Protein AF-A0A3D3EMP4-F1 (afdb_monomer)

pLDDT: mean 82.7, std 16.13, range [40.0, 98.62]

Structure (mmCIF, N/CA/C/O backbone):
data_AF-A0A3D3EMP4-F1
#
_entry.id   AF-A0A3D3EMP4-F1
#
loop_
_atom_site.group_PDB
_atom_site.id
_atom_site.type_symbol
_atom_site.label_atom_id
_atom_site.label_alt_id
_atom_site.label_comp_id
_atom_site.label_asym_id
_atom_site.label_entity_id
_atom_site.label_seq_id
_atom_site.pdbx_PDB_ins_code
_atom_site.Cartn_x
_atom_site.Cartn_y
_atom_site.Cartn_z
_atom_site.occupancy
_atom_site.B_iso_or_equiv
_atom_site.auth_seq_id
_atom_site.auth_comp_id
_atom_site.auth_asym_id
_atom_site.auth_atom_id
_atom_site.pdbx_PDB_model_num
ATOM 1 N N . ALA A 1 1 ? -1.342 -6.129 -31.756 1.00 56.56 1 ALA A N 1
ATOM 2 C CA . ALA A 1 1 ? -1.658 -4.974 -30.890 1.00 56.56 1 ALA A CA 1
ATOM 3 C C . ALA A 1 1 ? -1.469 -3.702 -31.712 1.00 56.56 1 ALA A C 1
ATOM 5 O O . ALA A 1 1 ? -0.360 -3.461 -32.162 1.00 56.56 1 ALA A O 1
ATOM 6 N N . ASN A 1 2 ? -2.537 -2.941 -31.978 1.00 76.31 2 ASN A N 1
ATOM 7 C CA . ASN A 1 2 ? -2.546 -1.768 -32.875 1.00 76.31 2 ASN A CA 1
ATOM 8 C C . ASN A 1 2 ? -1.834 -0.545 -32.256 1.00 76.31 2 ASN A C 1
ATOM 10 O O . ASN A 1 2 ? -2.464 0.478 -32.012 1.00 76.31 2 ASN A O 1
ATOM 14 N N . GLY A 1 3 ? -0.555 -0.679 -31.893 1.00 73.50 3 GLY A N 1
ATOM 15 C CA . GLY A 1 3 ? 0.229 0.382 -31.246 1.00 73.50 3 GLY A CA 1
ATOM 16 C C . GLY A 1 3 ? -0.141 0.678 -29.785 1.00 73.50 3 GLY A C 1
ATOM 17 O O . GLY A 1 3 ? 0.394 1.614 -29.202 1.00 73.50 3 GLY A O 1
ATOM 18 N N . ARG A 1 4 ? -1.042 -0.101 -29.171 1.00 72.50 4 ARG A N 1
ATOM 19 C CA . ARG A 1 4 ? -1.348 -0.004 -27.734 1.00 72.50 4 ARG A CA 1
ATOM 20 C C . ARG A 1 4 ? -0.244 -0.674 -26.916 1.00 72.50 4 ARG A C 1
ATOM 22 O O . ARG A 1 4 ? 0.104 -1.818 -27.205 1.00 72.50 4 ARG A O 1
ATOM 29 N N . GLY A 1 5 ? 0.260 0.030 -25.903 1.00 73.31 5 GLY A N 1
ATOM 30 C CA . GLY A 1 5 ? 1.211 -0.518 -24.936 1.00 73.31 5 GLY A CA 1
ATOM 31 C C . GLY A 1 5 ? 0.619 -1.680 -24.134 1.00 73.31 5 GLY A C 1
ATOM 32 O O . GLY A 1 5 ? -0.602 -1.822 -24.019 1.00 73.31 5 GLY A O 1
ATOM 33 N N . PHE A 1 6 ? 1.491 -2.521 -23.583 1.00 76.94 6 PHE A N 1
ATOM 34 C CA . PHE A 1 6 ? 1.090 -3.579 -22.660 1.00 76.94 6 PHE A CA 1
ATOM 35 C C . PHE A 1 6 ? 0.864 -2.995 -21.266 1.00 76.94 6 PHE A C 1
ATOM 37 O O . PHE A 1 6 ? 1.636 -2.161 -20.800 1.00 76.94 6 PHE A O 1
ATOM 44 N N . GLN A 1 7 ? -0.192 -3.448 -20.593 1.00 75.19 7 GLN A N 1
ATOM 45 C CA . GLN A 1 7 ? -0.527 -2.976 -19.249 1.00 75.19 7 GLN A CA 1
ATOM 46 C C . GLN A 1 7 ? 0.370 -3.597 -18.164 1.00 75.19 7 GLN A C 1
ATOM 48 O O . GLN A 1 7 ? 0.512 -3.025 -17.086 1.00 75.19 7 GLN A O 1
ATOM 53 N N . TYR A 1 8 ? 0.981 -4.753 -18.451 1.00 81.62 8 TYR A N 1
ATOM 54 C CA . TYR A 1 8 ? 1.847 -5.487 -17.531 1.00 81.62 8 TYR A CA 1
ATOM 55 C C . TYR A 1 8 ? 3.037 -6.126 -18.265 1.00 81.62 8 TYR A C 1
ATOM 57 O O . TYR A 1 8 ? 2.889 -6.490 -19.435 1.00 81.62 8 TYR A O 1
ATOM 65 N N . PRO A 1 9 ? 4.177 -6.332 -17.577 1.00 82.19 9 PRO A N 1
ATOM 66 C CA . PRO A 1 9 ? 4.491 -5.831 -16.233 1.00 82.19 9 PRO A CA 1
ATOM 67 C C . PRO A 1 9 ? 4.617 -4.300 -16.220 1.00 82.19 9 PRO A C 1
ATOM 69 O O . PRO A 1 9 ? 4.914 -3.698 -17.244 1.00 82.19 9 PRO A O 1
ATOM 72 N N . ILE A 1 10 ? 4.380 -3.671 -15.065 1.00 80.75 10 ILE A N 1
ATOM 73 C CA . ILE A 1 10 ? 4.592 -2.226 -14.900 1.00 80.75 10 ILE A CA 1
ATOM 74 C C . ILE A 1 10 ? 6.062 -2.032 -14.513 1.00 80.75 10 ILE A C 1
ATOM 76 O O . ILE A 1 10 ? 6.418 -2.336 -13.369 1.00 80.75 10 ILE A O 1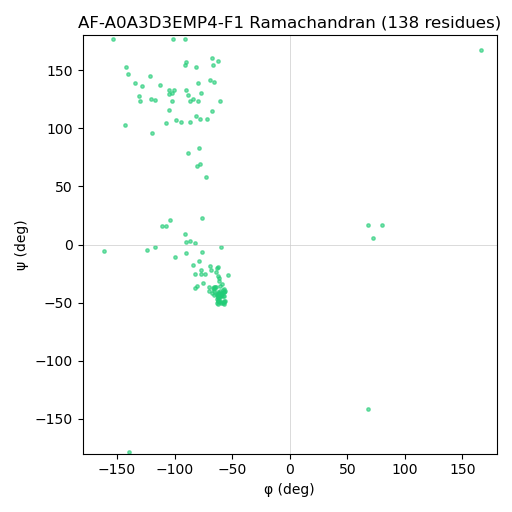
ATOM 80 N N . PRO A 1 11 ? 6.935 -1.561 -15.420 1.00 86.06 11 PRO A N 1
ATOM 81 C CA . PRO A 1 11 ? 8.320 -1.319 -15.069 1.00 86.06 11 PRO A CA 1
ATOM 82 C C . PRO A 1 11 ? 8.378 -0.123 -14.116 1.00 86.06 11 PRO A C 1
ATOM 84 O O . PRO A 1 11 ? 7.618 0.836 -14.255 1.00 86.06 11 PRO A O 1
ATOM 87 N N . THR A 1 12 ? 9.264 -0.185 -13.126 1.00 85.75 12 THR A N 1
ATOM 88 C CA . THR A 1 12 ? 9.487 0.919 -12.188 1.00 85.75 12 THR A CA 1
ATOM 89 C C . THR A 1 12 ? 10.976 1.198 -12.088 1.00 85.75 12 THR A C 1
ATOM 91 O O . THR A 1 12 ? 11.740 0.304 -11.736 1.00 85.75 12 THR A O 1
ATOM 94 N N . TYR A 1 13 ? 11.376 2.435 -12.369 1.00 88.38 13 TYR A N 1
ATOM 95 C CA . TYR A 1 13 ? 12.762 2.888 -12.286 1.00 88.38 13 TYR A CA 1
ATOM 96 C C . TYR A 1 13 ? 12.949 3.742 -11.035 1.00 88.38 13 TYR A C 1
ATOM 98 O O . TYR A 1 13 ? 12.136 4.617 -10.733 1.00 88.38 13 TYR A O 1
ATOM 106 N N . SER A 1 14 ? 14.011 3.476 -10.282 1.00 88.62 14 SER A N 1
ATOM 107 C CA . SER A 1 14 ? 14.363 4.266 -9.103 1.00 88.62 14 SER A CA 1
ATOM 108 C C . SER A 1 14 ? 15.165 5.491 -9.526 1.00 88.62 14 SER A C 1
ATOM 110 O O . SER A 1 14 ? 16.195 5.355 -10.178 1.00 88.62 14 SER A O 1
ATOM 112 N N . ILE A 1 15 ? 14.707 6.676 -9.131 1.00 90.00 15 ILE A N 1
ATOM 113 C CA . ILE A 1 15 ? 15.439 7.930 -9.305 1.00 90.00 15 ILE A CA 1
ATOM 114 C C . ILE A 1 15 ? 16.131 8.242 -7.980 1.00 90.00 15 ILE A C 1
ATOM 116 O O . ILE A 1 15 ? 15.470 8.606 -7.005 1.00 90.00 15 ILE A O 1
ATOM 120 N N . THR A 1 16 ? 17.447 8.073 -7.944 1.00 90.25 16 THR A N 1
ATOM 121 C CA . THR A 1 16 ? 18.314 8.410 -6.807 1.00 90.25 16 THR A CA 1
ATOM 122 C C . THR A 1 16 ? 19.032 9.738 -7.057 1.00 90.25 16 THR A C 1
ATOM 124 O O . THR A 1 16 ? 18.885 10.345 -8.119 1.00 90.25 16 THR A O 1
ATOM 127 N N . LYS A 1 17 ? 19.817 10.206 -6.079 1.00 88.50 17 LYS A N 1
ATOM 128 C CA . LYS A 1 17 ? 20.685 11.385 -6.250 1.00 88.50 17 LYS A CA 1
ATOM 129 C C . LYS A 1 17 ? 21.741 11.182 -7.343 1.00 88.50 17 LYS A C 1
ATOM 131 O O . LYS A 1 17 ? 22.097 12.143 -8.011 1.00 88.50 17 LYS A O 1
ATOM 136 N N . ASP A 1 18 ? 22.154 9.935 -7.559 1.00 90.31 18 ASP A N 1
ATOM 137 C CA . ASP A 1 18 ? 23.147 9.539 -8.565 1.00 90.31 18 ASP A CA 1
ATOM 138 C C . ASP A 1 18 ? 22.520 9.173 -9.919 1.00 90.31 18 ASP A C 1
ATOM 140 O O . ASP A 1 18 ? 23.195 8.621 -10.787 1.00 90.31 18 ASP A O 1
ATOM 144 N N . PHE A 1 19 ? 21.218 9.419 -10.104 1.00 90.44 19 PHE A N 1
ATOM 145 C CA . PHE A 1 19 ? 20.571 9.160 -11.383 1.00 90.44 19 PHE A CA 1
ATOM 146 C C . PHE A 1 19 ? 21.242 10.005 -12.474 1.00 90.44 19 PHE A C 1
ATOM 148 O O . PHE A 1 19 ? 21.319 11.229 -12.360 1.00 90.44 19 PHE A O 1
ATOM 155 N N . ASP A 1 20 ? 21.732 9.353 -13.527 1.00 90.62 20 ASP A N 1
ATOM 156 C CA . ASP A 1 20 ? 22.361 10.040 -14.650 1.00 90.62 20 ASP A CA 1
ATOM 157 C C . ASP A 1 20 ? 21.296 10.774 -15.471 1.00 90.62 20 ASP A C 1
ATOM 159 O O . ASP A 1 20 ? 20.497 10.154 -16.169 1.00 90.62 20 ASP A O 1
ATOM 163 N N . TRP A 1 21 ? 21.281 12.104 -15.380 1.00 90.50 21 TRP A N 1
ATOM 164 C CA . TRP A 1 21 ? 20.374 12.980 -16.130 1.00 90.50 21 TRP A CA 1
ATOM 165 C C . TRP A 1 21 ? 20.939 13.430 -17.480 1.00 90.50 21 TRP A C 1
ATOM 167 O O . TRP A 1 21 ? 20.310 14.237 -18.165 1.00 90.50 21 TRP A O 1
ATOM 177 N N . SER A 1 22 ? 22.132 12.966 -17.856 1.00 94.38 22 SER A N 1
ATOM 178 C CA . SER A 1 22 ? 22.755 13.364 -19.113 1.00 94.38 22 SER A CA 1
ATOM 179 C C . SER A 1 22 ? 21.987 12.834 -20.326 1.00 94.38 22 SER A C 1
ATOM 181 O O . SER A 1 22 ? 21.172 11.909 -20.245 1.00 94.38 22 SER A O 1
ATOM 183 N N . ASP A 1 23 ? 22.228 13.459 -21.476 1.00 93.50 23 ASP A N 1
ATOM 184 C CA . ASP A 1 23 ? 21.549 13.144 -22.729 1.00 93.50 23 ASP A CA 1
ATOM 185 C C . ASP A 1 23 ? 22.124 11.870 -23.376 1.00 93.50 23 ASP A C 1
ATOM 187 O O . ASP A 1 23 ? 22.832 11.905 -24.385 1.00 93.50 23 ASP A O 1
ATOM 191 N N . THR A 1 24 ? 21.858 10.730 -22.738 1.00 95.38 24 THR A N 1
ATOM 192 C CA . THR A 1 24 ? 22.209 9.397 -23.232 1.00 95.38 24 THR A CA 1
ATOM 193 C C . THR A 1 24 ? 21.076 8.811 -24.066 1.00 95.38 24 THR A C 1
ATOM 195 O O . THR A 1 24 ? 19.899 9.107 -23.856 1.00 95.38 24 THR A O 1
ATOM 198 N N . GLU A 1 25 ? 21.416 7.901 -24.978 1.00 95.19 25 GLU A N 1
ATOM 199 C CA . GLU A 1 25 ? 20.417 7.188 -25.781 1.00 95.19 25 GLU A CA 1
ATOM 200 C C . GLU A 1 25 ? 19.390 6.447 -24.909 1.00 95.19 25 GLU A C 1
ATOM 202 O O . GLU A 1 25 ? 18.189 6.502 -25.164 1.00 95.19 25 GLU A O 1
ATOM 207 N N . ASN A 1 26 ? 19.842 5.830 -23.813 1.00 92.25 26 ASN A N 1
ATOM 208 C CA . ASN A 1 26 ? 18.957 5.150 -22.868 1.00 92.25 26 ASN A CA 1
ATOM 209 C C . ASN A 1 26 ? 17.947 6.111 -22.228 1.00 92.25 26 ASN A C 1
ATOM 211 O O . ASN A 1 26 ? 16.771 5.765 -22.112 1.00 92.25 26 ASN A O 1
ATOM 215 N N . ASN A 1 27 ? 18.379 7.316 -21.844 1.00 93.56 27 ASN A N 1
ATOM 216 C CA . ASN A 1 27 ? 17.487 8.322 -21.274 1.00 93.56 27 ASN A CA 1
ATOM 217 C C . ASN A 1 27 ? 16.481 8.832 -22.306 1.00 93.56 27 ASN A C 1
ATOM 219 O O . ASN A 1 27 ? 15.296 8.941 -21.991 1.00 93.56 27 ASN A O 1
ATOM 223 N N . ARG A 1 28 ? 16.911 9.072 -23.551 1.00 94.25 28 ARG A N 1
ATOM 224 C CA . ARG A 1 28 ? 16.000 9.464 -24.638 1.00 94.25 28 ARG A CA 1
ATOM 225 C C . ARG A 1 28 ? 14.907 8.423 -24.852 1.00 94.25 28 ARG A C 1
ATOM 227 O O . ARG A 1 28 ? 13.731 8.773 -24.817 1.00 94.25 28 ARG A O 1
ATOM 234 N N . LEU A 1 29 ? 15.280 7.148 -24.976 1.00 93.50 29 LEU A N 1
ATOM 235 C CA . LEU A 1 29 ? 14.329 6.047 -25.148 1.00 93.50 29 LEU A CA 1
ATOM 236 C C . LEU A 1 29 ? 13.382 5.907 -23.948 1.00 93.50 29 LEU A C 1
ATOM 238 O O . LEU A 1 29 ? 12.175 5.720 -24.124 1.00 93.50 29 LEU A O 1
ATOM 242 N N . LEU A 1 30 ? 13.907 6.029 -22.724 1.00 92.88 30 LEU A N 1
ATOM 243 C CA . LEU A 1 30 ? 13.123 5.963 -21.491 1.00 92.88 30 LEU A CA 1
ATOM 244 C C . LEU A 1 30 ? 12.056 7.064 -21.444 1.00 92.88 30 LEU A C 1
ATOM 246 O O . LEU A 1 30 ? 10.883 6.781 -21.183 1.00 92.88 30 LEU A O 1
ATOM 250 N N . PHE A 1 31 ? 12.440 8.312 -21.714 1.00 93.50 31 PHE A N 1
ATOM 251 C CA . PHE A 1 31 ? 11.522 9.448 -21.660 1.00 93.50 31 PHE A CA 1
ATOM 252 C C . PHE A 1 31 ? 10.576 9.511 -22.866 1.00 93.50 31 PHE A C 1
ATOM 254 O O . PHE A 1 31 ? 9.412 9.866 -22.682 1.00 93.50 31 PHE A O 1
ATOM 261 N N . GLU A 1 32 ? 11.001 9.092 -24.062 1.00 93.06 32 GLU A N 1
ATOM 262 C CA . GLU A 1 32 ? 10.119 8.968 -25.231 1.00 93.06 32 GLU A CA 1
ATOM 263 C C . GLU A 1 32 ? 9.020 7.924 -24.984 1.00 93.06 32 GLU A C 1
ATOM 265 O O . GLU A 1 32 ? 7.832 8.196 -25.183 1.00 93.06 32 GLU A O 1
ATOM 270 N N . MET A 1 33 ? 9.396 6.747 -24.473 1.00 89.81 33 MET A N 1
ATOM 271 C CA . MET A 1 33 ? 8.447 5.705 -24.080 1.00 89.81 33 MET A CA 1
ATOM 272 C C . MET A 1 33 ? 7.483 6.209 -22.995 1.00 89.81 33 MET A C 1
ATOM 274 O O . MET A 1 33 ? 6.271 6.005 -23.111 1.00 89.81 33 MET A O 1
ATOM 278 N N . THR A 1 34 ? 8.004 6.921 -21.989 1.00 91.94 34 THR A N 1
ATOM 279 C CA . THR A 1 34 ? 7.204 7.523 -20.909 1.00 91.94 34 THR A CA 1
ATOM 280 C C . THR A 1 34 ? 6.179 8.509 -21.455 1.00 91.94 34 THR A C 1
ATOM 282 O O . THR A 1 34 ? 4.998 8.406 -21.128 1.00 91.94 34 THR A O 1
ATOM 285 N N . ALA A 1 35 ? 6.604 9.442 -22.308 1.00 91.69 35 ALA A N 1
ATOM 286 C CA . ALA A 1 35 ? 5.735 10.465 -22.880 1.00 91.69 35 ALA A CA 1
ATOM 287 C C . ALA A 1 35 ? 4.647 9.862 -23.779 1.00 91.69 35 ALA A C 1
ATOM 289 O O . ALA A 1 35 ? 3.512 10.337 -23.790 1.00 91.69 35 ALA A O 1
ATOM 290 N N . LYS A 1 36 ? 4.978 8.795 -24.515 1.00 89.69 36 LYS A N 1
ATOM 291 C CA . LYS A 1 36 ? 4.065 8.157 -25.466 1.00 89.69 36 LYS A CA 1
ATOM 292 C C . LYS A 1 36 ? 3.058 7.212 -24.812 1.00 89.69 36 LYS A C 1
ATOM 294 O O . LYS A 1 36 ? 1.926 7.115 -25.284 1.00 89.69 36 LYS A O 1
ATOM 299 N N . TYR A 1 37 ? 3.461 6.497 -23.761 1.00 87.50 37 TYR A N 1
ATOM 300 C CA . TYR A 1 37 ? 2.674 5.390 -23.207 1.00 87.50 37 TYR A CA 1
ATOM 301 C C . TYR A 1 37 ? 2.346 5.519 -21.713 1.00 87.50 37 TYR A C 1
ATOM 303 O O . TYR A 1 37 ? 1.622 4.675 -21.188 1.00 87.50 37 TYR A O 1
ATOM 311 N N . GLY A 1 38 ? 2.856 6.539 -21.015 1.00 87.12 38 GLY A N 1
ATOM 312 C CA . GLY A 1 38 ? 2.639 6.723 -19.573 1.00 87.12 38 GLY A CA 1
ATOM 313 C C . GLY A 1 38 ? 3.311 5.658 -18.696 1.00 87.12 38 GLY A C 1
ATOM 314 O O . GLY A 1 38 ? 2.937 5.484 -17.538 1.00 87.12 38 GLY A O 1
ATOM 315 N N . THR A 1 39 ? 4.275 4.922 -19.254 1.00 85.56 39 THR A N 1
ATOM 316 C CA . THR A 1 39 ? 5.064 3.871 -18.600 1.00 85.56 39 THR A CA 1
ATOM 317 C C . THR A 1 39 ? 6.534 4.073 -18.976 1.00 85.56 39 THR A C 1
ATOM 319 O O . THR A 1 39 ? 6.808 4.418 -20.126 1.00 85.56 39 THR A O 1
ATOM 322 N N . PRO A 1 40 ? 7.484 3.913 -18.044 1.00 89.38 40 PRO A N 1
ATOM 323 C CA . PRO A 1 40 ? 7.379 3.246 -16.753 1.00 89.38 40 PRO A CA 1
ATOM 324 C C . PRO A 1 40 ? 6.985 4.185 -15.610 1.00 89.38 40 PRO A C 1
ATOM 326 O O . PRO A 1 40 ? 6.836 5.392 -15.783 1.00 89.38 40 PRO A O 1
ATOM 329 N N . TYR A 1 41 ? 6.809 3.621 -14.417 1.00 88.06 41 TYR A N 1
ATOM 330 C CA . TYR A 1 41 ? 6.704 4.407 -13.189 1.00 88.06 41 TYR A CA 1
ATOM 331 C C . TYR A 1 41 ? 8.087 4.793 -12.671 1.00 88.06 41 TYR A C 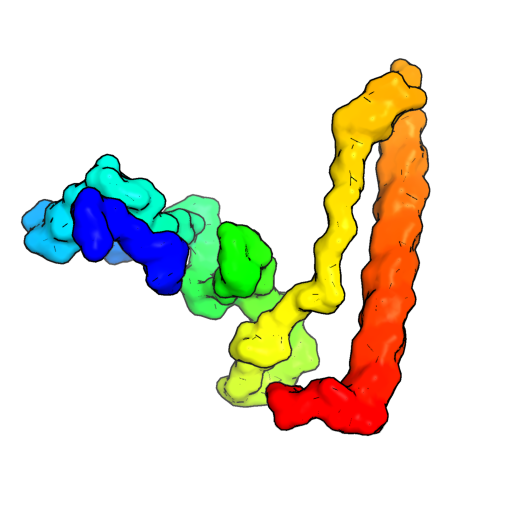1
ATOM 333 O O . TYR A 1 41 ? 9.066 4.071 -12.856 1.00 88.06 41 TYR A O 1
ATOM 341 N N . PHE A 1 42 ? 8.151 5.911 -11.952 1.00 90.00 42 PHE A N 1
ATOM 342 C CA . PHE A 1 42 ? 9.376 6.383 -11.318 1.00 90.00 42 PHE A CA 1
ATOM 343 C C . PHE A 1 42 ? 9.211 6.402 -9.802 1.00 90.00 42 PHE A C 1
ATOM 345 O O . PHE A 1 42 ? 8.294 7.023 -9.259 1.00 90.00 42 PHE A O 1
ATOM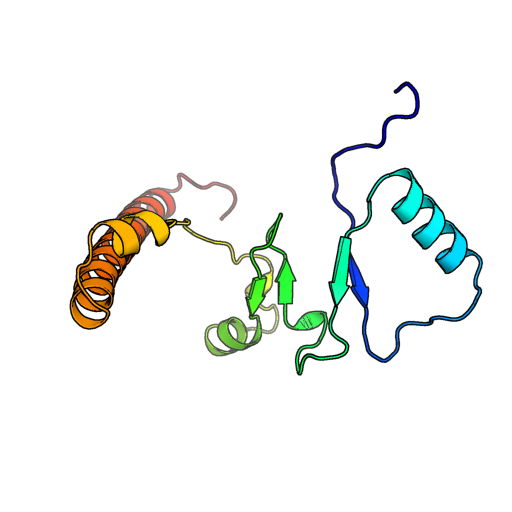 352 N N . SER A 1 43 ? 10.108 5.716 -9.100 1.00 86.75 43 SER A N 1
ATOM 353 C CA . SER A 1 43 ? 10.213 5.794 -7.645 1.00 86.75 43 SER A CA 1
ATOM 354 C C . SER A 1 43 ? 11.260 6.835 -7.277 1.00 86.75 43 SER A C 1
ATOM 356 O O . SER A 1 43 ? 12.450 6.593 -7.427 1.00 86.75 43 SER A O 1
ATOM 358 N N . ASN A 1 44 ? 10.809 7.998 -6.811 1.00 87.19 44 ASN A N 1
ATOM 359 C CA . ASN A 1 44 ? 11.689 9.092 -6.406 1.00 87.19 44 ASN A CA 1
ATOM 360 C C . ASN A 1 44 ? 12.272 8.858 -4.999 1.00 87.19 44 ASN A C 1
ATOM 362 O O . ASN A 1 44 ? 11.501 8.717 -4.044 1.00 87.19 44 ASN A O 1
ATOM 366 N N . TYR A 1 45 ? 13.604 8.860 -4.902 1.00 85.06 45 TYR A N 1
ATOM 367 C CA . TYR A 1 45 ? 14.394 8.758 -3.670 1.00 85.06 45 TYR A CA 1
ATOM 368 C C . TYR A 1 45 ? 15.260 10.003 -3.393 1.00 85.06 45 TYR A C 1
ATOM 370 O O . TYR A 1 45 ? 15.910 10.073 -2.357 1.00 85.06 45 TYR A O 1
ATOM 378 N N . ILE A 1 46 ? 15.260 11.016 -4.272 1.00 84.56 46 ILE A N 1
ATOM 379 C CA . ILE A 1 46 ? 16.133 12.205 -4.157 1.00 84.56 46 ILE A CA 1
ATOM 380 C C . ILE A 1 46 ? 15.928 12.938 -2.821 1.00 84.56 46 ILE A C 1
ATOM 382 O O . ILE A 1 46 ? 16.896 13.355 -2.184 1.00 84.56 46 ILE A O 1
ATOM 386 N N . ASN A 1 47 ? 14.669 13.055 -2.392 1.00 77.69 47 ASN A N 1
ATOM 387 C CA . ASN A 1 47 ? 14.263 13.763 -1.173 1.00 77.69 47 ASN A CA 1
ATOM 388 C C . ASN A 1 47 ? 13.911 12.812 -0.016 1.00 77.69 47 ASN A C 1
ATOM 390 O O . ASN A 1 47 ? 13.151 13.191 0.873 1.00 77.69 47 ASN A O 1
ATOM 394 N N . SER A 1 48 ? 14.386 11.565 -0.043 1.00 70.88 48 SER A N 1
ATOM 395 C CA . SER A 1 48 ? 14.158 10.613 1.046 1.00 70.88 48 SER A CA 1
ATOM 396 C C . SER A 1 48 ? 15.467 10.120 1.637 1.00 70.88 48 SER A C 1
ATOM 398 O O . SER A 1 48 ? 16.399 9.842 0.892 1.00 70.88 48 SER A O 1
ATOM 400 N N . ASP A 1 49 ? 15.482 9.875 2.945 1.00 68.69 49 ASP A N 1
ATOM 401 C CA . ASP A 1 49 ? 16.561 9.146 3.634 1.00 68.69 49 ASP A CA 1
ATOM 402 C C . ASP A 1 49 ? 16.487 7.621 3.398 1.00 68.69 49 ASP A C 1
ATOM 404 O O . ASP A 1 49 ? 16.908 6.828 4.238 1.00 68.69 49 ASP A O 1
ATOM 408 N N . MET A 1 50 ? 15.843 7.196 2.309 1.00 70.06 50 MET A N 1
ATOM 409 C CA . MET A 1 50 ? 15.637 5.796 1.951 1.00 70.06 50 MET A CA 1
ATOM 410 C C . MET A 1 50 ? 16.426 5.485 0.691 1.00 70.06 50 MET A C 1
ATOM 412 O O . MET A 1 50 ? 16.364 6.238 -0.281 1.00 70.06 50 MET A O 1
ATOM 416 N N . GLU A 1 51 ? 17.077 4.331 0.681 1.00 71.62 51 GLU A N 1
ATOM 417 C CA . GLU A 1 51 ? 17.721 3.792 -0.506 1.00 71.62 51 GLU A CA 1
ATOM 418 C C . GLU A 1 51 ? 16.750 2.899 -1.295 1.00 71.62 51 GLU A C 1
ATOM 420 O O . GLU A 1 51 ? 15.826 2.314 -0.719 1.00 71.62 51 GLU A O 1
ATOM 425 N N . PRO A 1 52 ? 16.960 2.690 -2.609 1.00 73.06 52 PRO A N 1
ATOM 426 C CA . PRO A 1 52 ? 16.150 1.757 -3.397 1.00 73.06 52 PRO A CA 1
ATOM 427 C C . PRO A 1 52 ? 16.080 0.341 -2.815 1.00 73.06 52 PRO A C 1
ATOM 429 O O . PRO A 1 52 ? 15.120 -0.385 -3.062 1.00 73.06 52 PRO A O 1
ATOM 432 N N . SER A 1 53 ? 17.095 -0.057 -2.043 1.00 68.69 53 SER A N 1
ATOM 433 C CA . SER A 1 53 ? 17.135 -1.353 -1.366 1.00 68.69 53 SER A CA 1
ATOM 434 C C . SER A 1 53 ? 16.292 -1.415 -0.087 1.00 68.69 53 SER A C 1
ATOM 436 O O . SER A 1 53 ? 16.014 -2.518 0.376 1.00 68.69 53 SER A O 1
ATOM 438 N N . ASP A 1 54 ? 15.851 -0.279 0.464 1.00 61.81 54 ASP A N 1
ATOM 439 C CA . ASP A 1 54 ? 15.068 -0.205 1.705 1.00 61.81 54 ASP A CA 1
ATOM 440 C C . ASP A 1 54 ? 13.573 -0.430 1.488 1.00 61.81 54 ASP A C 1
ATOM 442 O O . ASP A 1 54 ? 12.846 -0.723 2.439 1.00 61.81 54 ASP A O 1
ATOM 446 N N . VAL A 1 55 ? 13.092 -0.299 0.250 1.00 63.34 55 VAL A N 1
ATOM 447 C CA . VAL A 1 55 ? 11.667 -0.382 -0.062 1.00 63.34 55 VAL A CA 1
ATOM 448 C C . VAL A 1 55 ? 11.421 -1.330 -1.220 1.00 63.34 55 VAL A C 1
ATOM 450 O O . VAL A 1 55 ? 11.950 -1.168 -2.316 1.00 63.34 55 VAL A O 1
ATOM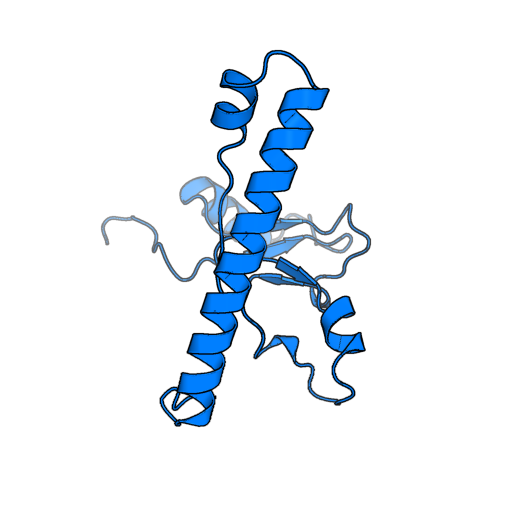 453 N N . ARG A 1 56 ? 10.520 -2.289 -1.007 1.00 63.44 56 ARG A N 1
ATOM 454 C CA . ARG A 1 56 ? 9.963 -3.113 -2.087 1.00 63.44 56 ARG A CA 1
ATOM 455 C C . ARG A 1 56 ? 8.538 -2.654 -2.379 1.00 63.44 56 ARG A C 1
ATOM 457 O O . ARG A 1 56 ? 7.717 -2.514 -1.467 1.00 63.44 56 ARG A O 1
ATOM 464 N N . SER A 1 57 ? 8.254 -2.402 -3.657 1.00 61.31 57 SER A N 1
ATOM 465 C CA . SER A 1 57 ? 6.893 -2.121 -4.120 1.00 61.31 57 SER A CA 1
ATOM 466 C C . SER A 1 57 ? 6.153 -3.440 -4.305 1.00 61.31 57 SER A C 1
ATOM 468 O O . SER A 1 57 ? 6.450 -4.208 -5.216 1.00 61.31 57 SER A O 1
ATOM 470 N N . MET A 1 58 ? 5.179 -3.704 -3.442 1.00 59.75 58 MET A N 1
ATOM 471 C CA . MET A 1 58 ? 4.286 -4.854 -3.550 1.00 59.75 58 MET A CA 1
ATOM 472 C C . MET A 1 58 ? 3.087 -4.458 -4.419 1.00 59.75 58 MET A C 1
ATOM 474 O O . MET A 1 58 ? 2.017 -4.111 -3.915 1.00 59.75 58 MET A O 1
ATOM 478 N N . CYS A 1 59 ? 3.292 -4.455 -5.738 1.00 62.66 59 CYS A N 1
ATOM 479 C CA . CYS A 1 59 ? 2.331 -3.990 -6.748 1.00 62.66 59 CYS A CA 1
ATOM 480 C C . CYS A 1 59 ? 2.083 -2.463 -6.694 1.00 62.66 59 CYS A C 1
ATOM 482 O O . CYS A 1 59 ? 3.020 -1.688 -6.526 1.00 62.66 59 CYS A O 1
ATOM 484 N N . CYS A 1 60 ? 0.842 -2.005 -6.902 1.00 59.84 60 CYS A N 1
ATOM 485 C CA . CYS A 1 60 ? 0.540 -0.649 -7.383 1.00 59.84 60 CYS A CA 1
ATOM 486 C C . CYS A 1 60 ? 1.060 0.518 -6.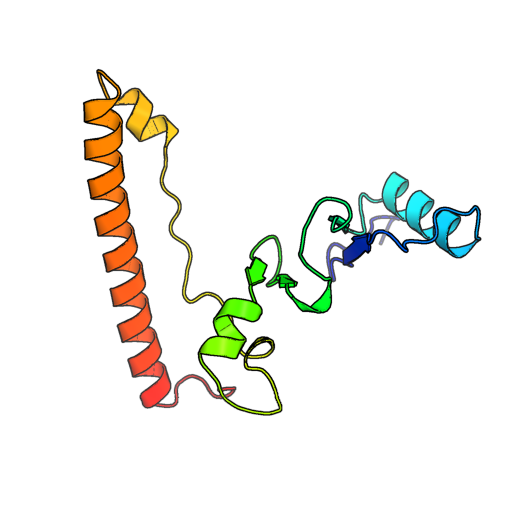518 1.00 59.84 60 CYS A C 1
ATOM 488 O O . CYS A 1 60 ? 1.388 1.568 -7.064 1.00 59.84 60 CYS A O 1
ATOM 490 N N . ARG A 1 61 ? 1.120 0.386 -5.184 1.00 64.25 61 ARG A N 1
ATOM 491 C CA . ARG A 1 61 ? 1.649 1.453 -4.299 1.00 64.25 61 ARG A CA 1
ATOM 492 C C . ARG A 1 61 ? 2.051 0.995 -2.896 1.00 64.25 61 ARG A C 1
ATOM 494 O O . ARG A 1 61 ? 2.577 1.804 -2.134 1.00 64.25 61 ARG A O 1
ATOM 501 N N . LEU A 1 62 ? 1.808 -0.262 -2.527 1.00 66.44 62 LEU A N 1
ATOM 502 C CA . LEU A 1 62 ? 2.157 -0.758 -1.199 1.00 66.44 62 LEU A CA 1
ATOM 503 C C . LEU A 1 62 ? 3.684 -0.797 -1.063 1.00 66.44 62 LEU A C 1
ATOM 505 O O . LEU A 1 62 ? 4.353 -1.545 -1.771 1.00 66.44 62 LEU A O 1
ATOM 509 N N . ARG A 1 63 ? 4.218 0.026 -0.161 1.00 64.31 63 ARG A N 1
ATOM 510 C CA . ARG A 1 63 ? 5.648 0.098 0.143 1.00 64.31 63 ARG A CA 1
ATOM 511 C C . ARG A 1 63 ? 5.902 -0.581 1.478 1.00 64.31 63 ARG A C 1
ATOM 513 O O . ARG A 1 63 ? 5.394 -0.128 2.499 1.00 64.31 63 ARG A O 1
ATOM 520 N N . LEU A 1 64 ? 6.664 -1.668 1.453 1.00 66.00 64 LEU A N 1
ATOM 521 C CA . LEU A 1 64 ? 7.186 -2.285 2.668 1.00 66.00 64 LEU A CA 1
ATOM 522 C C . LEU A 1 64 ? 8.502 -1.603 3.029 1.00 66.00 64 LEU A C 1
ATOM 524 O O . LEU A 1 64 ? 9.415 -1.597 2.207 1.00 66.00 64 LEU A O 1
ATOM 528 N N . ASP A 1 65 ? 8.594 -1.053 4.239 1.00 69.56 65 ASP A N 1
ATOM 529 C CA . ASP A 1 65 ? 9.868 -0.601 4.800 1.00 69.56 65 ASP A CA 1
ATOM 530 C C . ASP A 1 65 ? 10.643 -1.827 5.301 1.00 69.56 65 ASP A C 1
ATOM 532 O O . ASP A 1 65 ? 10.277 -2.462 6.298 1.00 69.56 65 ASP A O 1
ATOM 536 N N . LEU A 1 66 ? 11.705 -2.194 4.585 1.00 65.38 66 LEU A N 1
ATOM 537 C CA . LEU A 1 66 ? 12.518 -3.358 4.917 1.00 65.38 66 LEU A CA 1
ATOM 538 C C . LEU A 1 66 ? 13.330 -3.155 6.201 1.00 65.38 66 LEU A C 1
ATOM 540 O O . LEU A 1 66 ? 13.731 -4.149 6.810 1.00 65.38 66 LEU A O 1
ATOM 544 N N . ARG A 1 67 ? 13.544 -1.917 6.668 1.00 65.00 67 ARG A N 1
ATOM 545 C CA . ARG A 1 67 ? 14.264 -1.641 7.925 1.00 65.00 67 ARG A CA 1
ATOM 546 C C . ARG A 1 67 ? 13.486 -2.171 9.126 1.00 65.00 67 ARG A C 1
ATOM 548 O O . ARG A 1 67 ? 14.073 -2.737 10.047 1.00 65.00 67 ARG A O 1
ATOM 555 N N . GLU A 1 68 ? 12.160 -2.078 9.078 1.00 65.00 68 GLU A N 1
ATOM 556 C CA . GLU A 1 68 ? 11.270 -2.621 10.110 1.00 65.00 68 GLU A CA 1
ATOM 557 C C . GLU A 1 68 ? 11.162 -4.157 10.055 1.00 65.00 68 GLU A C 1
ATOM 559 O O . GLU A 1 68 ? 10.931 -4.805 11.078 1.00 65.00 68 GLU A O 1
ATOM 564 N N . LEU A 1 69 ? 11.392 -4.767 8.886 1.00 57.56 69 LEU A N 1
ATOM 565 C CA . LEU A 1 69 ? 11.413 -6.227 8.711 1.00 57.56 69 LEU A CA 1
ATOM 566 C C . LEU A 1 69 ? 12.756 -6.854 9.112 1.00 57.56 69 LEU A C 1
ATOM 568 O O . LEU A 1 69 ? 12.772 -7.912 9.748 1.00 57.56 69 LEU A O 1
ATOM 572 N N . ARG A 1 70 ? 13.884 -6.185 8.826 1.00 54.03 70 ARG A N 1
ATOM 573 C CA . ARG A 1 70 ? 15.226 -6.603 9.277 1.00 54.03 70 ARG A CA 1
ATOM 574 C C . ARG A 1 70 ? 15.300 -6.712 10.800 1.00 54.03 70 ARG A C 1
ATOM 576 O O . ARG A 1 70 ? 15.859 -7.675 11.313 1.00 54.03 70 ARG A O 1
ATOM 583 N N . LYS A 1 71 ? 14.655 -5.793 11.529 1.00 54.81 71 LYS A N 1
ATOM 584 C CA . LYS A 1 71 ? 14.575 -5.831 13.003 1.00 54.81 71 LYS A CA 1
ATOM 585 C C . LYS A 1 71 ? 13.826 -7.054 13.554 1.00 54.81 71 LYS A C 1
ATOM 587 O O . LYS A 1 71 ? 14.006 -7.387 14.720 1.00 54.81 71 LYS A O 1
ATOM 592 N N . LYS A 1 72 ? 12.990 -7.724 12.749 1.00 48.25 72 LYS A N 1
ATOM 593 C CA . LYS A 1 72 ? 12.169 -8.873 13.176 1.00 48.25 72 LYS A CA 1
ATOM 594 C C . LYS A 1 72 ? 12.735 -10.242 12.800 1.00 48.25 72 LYS A C 1
ATOM 596 O O . LYS A 1 72 ? 12.226 -11.243 13.293 1.00 48.25 72 LYS A O 1
ATOM 601 N N . THR A 1 73 ? 13.762 -10.313 11.955 1.00 43.28 73 THR A N 1
ATOM 602 C CA . THR A 1 73 ? 14.255 -11.592 11.415 1.00 43.28 73 THR A CA 1
ATOM 603 C C . THR A 1 73 ? 15.776 -11.561 11.283 1.00 43.28 73 THR A C 1
ATOM 605 O O . THR A 1 73 ? 16.312 -10.944 10.368 1.00 43.28 73 THR A O 1
ATOM 608 N N . GLY A 1 74 ? 16.475 -12.213 12.216 1.00 40.00 74 GLY A N 1
ATOM 609 C CA . GLY A 1 74 ? 17.938 -12.318 12.248 1.00 40.00 74 GLY A CA 1
ATOM 610 C C . GLY A 1 74 ? 18.485 -13.398 11.311 1.00 40.00 74 GLY A C 1
ATOM 611 O O . GLY A 1 74 ? 19.003 -14.405 11.782 1.00 40.00 74 GLY A O 1
ATOM 612 N N . GLY A 1 75 ? 18.365 -13.207 9.994 1.00 42.44 75 GLY A N 1
ATOM 613 C CA . GLY A 1 75 ? 18.900 -14.125 8.981 1.00 42.44 75 GLY A CA 1
ATOM 614 C C . GLY A 1 75 ? 19.514 -13.397 7.780 1.00 42.44 75 GLY A C 1
ATOM 615 O O . GLY A 1 75 ? 19.041 -12.332 7.392 1.00 42.44 75 GLY A O 1
ATOM 616 N N . PHE A 1 76 ? 20.565 -13.983 7.191 1.00 41.47 76 PHE A N 1
ATOM 617 C CA . PHE A 1 76 ? 21.345 -13.438 6.060 1.00 41.47 76 PHE A CA 1
ATOM 618 C C . PHE A 1 76 ? 20.524 -13.240 4.767 1.00 41.47 76 PHE A C 1
ATOM 620 O O . PHE A 1 76 ? 20.907 -12.450 3.907 1.00 41.47 76 PHE A O 1
ATOM 627 N N . PHE A 1 77 ? 19.378 -13.916 4.651 1.00 47.94 77 PHE A N 1
ATOM 628 C CA . PHE A 1 77 ? 18.394 -13.741 3.585 1.00 47.94 77 PHE A CA 1
ATOM 629 C C . PHE A 1 77 ? 17.174 -13.028 4.177 1.00 47.94 77 PHE A C 1
ATOM 631 O O . PHE A 1 77 ? 16.425 -13.598 4.969 1.00 47.94 77 PHE A O 1
ATOM 638 N N . GLY A 1 78 ? 17.027 -11.738 3.874 1.00 48.34 78 GLY A N 1
ATOM 639 C CA . GLY A 1 78 ? 15.994 -10.896 4.472 1.00 48.34 78 GLY A CA 1
ATOM 640 C C . GLY A 1 78 ? 14.580 -11.328 4.077 1.00 48.34 78 GLY A C 1
ATOM 641 O O . GLY A 1 78 ? 14.301 -11.602 2.915 1.00 48.34 78 GLY A O 1
ATOM 642 N N . SER A 1 79 ? 13.654 -11.279 5.033 1.00 50.81 79 SER A N 1
ATOM 643 C CA . SER A 1 79 ? 12.220 -11.581 4.879 1.00 50.81 79 SER A CA 1
ATOM 644 C C . SER A 1 79 ? 11.469 -10.698 3.867 1.00 50.81 79 SER A C 1
ATOM 646 O O . SER A 1 79 ? 10.282 -10.908 3.631 1.00 50.81 79 SER A O 1
ATOM 648 N N . GLY A 1 80 ? 12.134 -9.724 3.240 1.00 52.50 80 GLY A N 1
ATOM 649 C CA . GLY A 1 80 ? 11.535 -8.782 2.294 1.00 52.50 80 GLY A CA 1
ATOM 650 C C . GLY A 1 80 ? 10.954 -9.420 1.030 1.00 52.50 80 GLY A C 1
ATOM 651 O O . GLY A 1 80 ? 10.018 -8.860 0.472 1.00 52.50 80 GLY A O 1
ATOM 652 N N . GLU A 1 81 ? 11.458 -10.580 0.594 1.00 51.94 81 GLU A N 1
ATOM 653 C CA . GLU A 1 81 ? 10.958 -11.255 -0.619 1.00 51.94 81 GLU A CA 1
ATOM 654 C C . GLU A 1 81 ? 9.692 -12.087 -0.369 1.00 51.94 81 GLU A C 1
ATOM 656 O O . GLU A 1 81 ? 8.868 -12.233 -1.266 1.00 51.94 81 GLU A O 1
ATOM 661 N N . SER A 1 82 ? 9.484 -12.538 0.872 1.00 58.59 82 SER A N 1
ATOM 662 C CA . SER A 1 82 ? 8.319 -13.337 1.287 1.00 58.59 82 SER A CA 1
ATOM 663 C C . SER A 1 82 ? 7.333 -12.544 2.151 1.00 58.59 82 SER A C 1
ATOM 665 O O . SER A 1 82 ? 6.482 -13.124 2.826 1.00 58.59 82 SER A O 1
ATOM 667 N N . THR A 1 83 ? 7.442 -11.211 2.166 1.00 66.94 83 THR A N 1
ATOM 668 C CA . THR A 1 83 ?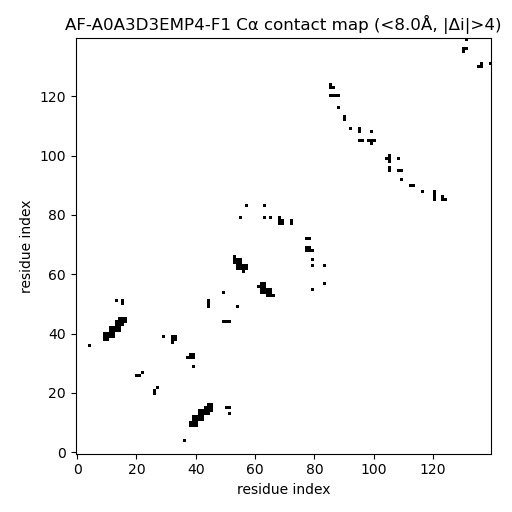 6.533 -10.344 2.925 1.00 66.94 83 THR A CA 1
ATOM 669 C C . THR A 1 83 ? 5.515 -9.699 1.997 1.00 66.94 83 THR A C 1
ATOM 671 O O . THR A 1 83 ? 5.866 -9.075 1.005 1.00 66.94 83 THR A O 1
ATOM 674 N N . GLY A 1 84 ? 4.238 -9.788 2.364 1.00 75.12 84 GLY A N 1
ATOM 675 C CA . GLY A 1 84 ? 3.138 -9.108 1.687 1.00 75.12 84 GLY A CA 1
ATOM 676 C C . GLY A 1 84 ? 2.122 -8.541 2.672 1.00 75.12 84 GLY A C 1
ATOM 677 O O . GLY A 1 84 ? 2.280 -8.635 3.890 1.00 75.12 84 GLY A O 1
ATOM 678 N N . SER A 1 85 ? 1.058 -7.934 2.148 1.00 82.81 85 SER A N 1
ATOM 679 C CA . SER A 1 85 ? -0.056 -7.474 2.980 1.00 82.81 85 SER A CA 1
ATOM 680 C C . SER A 1 85 ? -1.116 -8.562 3.134 1.00 82.81 85 SER A C 1
ATOM 682 O O . SER A 1 85 ? -1.583 -9.137 2.155 1.00 82.81 85 SER A O 1
ATOM 684 N N . VAL A 1 86 ? -1.561 -8.787 4.374 1.00 87.88 86 VAL A N 1
ATOM 685 C CA . VAL A 1 86 ? -2.699 -9.669 4.687 1.00 87.88 86 VAL A CA 1
ATOM 686 C C . VAL A 1 86 ? -4.036 -9.085 4.198 1.00 87.88 86 VAL A C 1
ATOM 688 O O . VAL A 1 86 ? -5.016 -9.806 3.993 1.00 87.88 86 VAL A O 1
ATOM 691 N N . GLY A 1 87 ? -4.110 -7.768 3.998 1.00 89.44 87 GLY A N 1
ATOM 692 C CA . GLY A 1 87 ? -5.315 -7.075 3.559 1.00 89.44 87 GLY A CA 1
ATOM 693 C C . GLY A 1 87 ? -5.231 -5.562 3.727 1.00 89.44 87 GLY A C 1
ATOM 694 O O . GLY A 1 87 ? -4.354 -5.040 4.410 1.00 89.44 87 GLY A O 1
ATOM 695 N N . VAL A 1 88 ? -6.178 -4.865 3.105 1.00 93.06 88 VAL A N 1
ATOM 696 C CA . VAL A 1 88 ? -6.330 -3.410 3.179 1.00 93.06 88 VAL A CA 1
ATOM 697 C C . VAL A 1 88 ? -7.775 -3.104 3.560 1.00 93.06 88 VAL A C 1
ATOM 699 O O . VAL A 1 88 ? -8.695 -3.720 3.024 1.00 93.06 88 VAL A O 1
ATOM 702 N N . VAL A 1 89 ? -7.964 -2.164 4.484 1.00 95.31 89 VAL A N 1
ATOM 703 C CA . VAL A 1 89 ? -9.264 -1.561 4.799 1.00 95.31 89 VAL A CA 1
ATOM 704 C C . VAL A 1 89 ? -9.136 -0.066 4.541 1.00 95.31 89 VAL A C 1
ATOM 706 O O . VAL A 1 89 ? -8.226 0.573 5.064 1.00 95.31 89 VAL A O 1
ATOM 709 N N . THR A 1 90 ? -10.024 0.485 3.718 1.00 96.38 90 THR A N 1
ATOM 710 C CA . THR A 1 90 ? -10.042 1.915 3.391 1.00 96.38 90 THR A CA 1
ATOM 711 C C . THR A 1 90 ? -11.140 2.603 4.186 1.00 96.38 90 THR A C 1
ATOM 713 O O . THR A 1 90 ? -12.310 2.236 4.086 1.00 96.38 90 THR A O 1
ATOM 716 N N . ILE A 1 91 ? -10.769 3.621 4.960 1.00 97.38 91 ILE A N 1
ATOM 717 C CA . ILE A 1 91 ? -11.717 4.433 5.722 1.00 97.38 91 ILE A CA 1
ATOM 718 C C . ILE A 1 91 ? -12.207 5.586 4.847 1.00 97.38 91 ILE A C 1
ATOM 720 O O . ILE A 1 91 ? -11.417 6.335 4.273 1.00 97.38 91 ILE A O 1
ATOM 724 N N . ASN A 1 92 ? -13.527 5.751 4.762 1.00 97.88 92 ASN A N 1
ATOM 725 C CA . ASN A 1 92 ? -14.148 6.859 4.043 1.00 97.88 92 ASN A CA 1
ATOM 726 C C . ASN A 1 92 ? -14.102 8.139 4.897 1.00 97.88 92 ASN A C 1
ATOM 728 O O . ASN A 1 92 ? -15.070 8.472 5.580 1.00 97.88 92 ASN A O 1
ATOM 732 N N . MET A 1 93 ? -12.967 8.842 4.867 1.00 97.69 93 MET A N 1
ATOM 733 C CA . MET A 1 93 ? -12.776 10.092 5.614 1.00 97.69 93 MET A CA 1
ATOM 734 C C . MET A 1 93 ? -13.786 11.193 5.240 1.00 97.69 93 MET A C 1
ATOM 736 O O . MET A 1 93 ? -14.318 11.806 6.164 1.00 97.69 93 MET A O 1
ATOM 740 N N . PRO A 1 94 ? -14.141 11.419 3.952 1.00 98.00 94 PRO A N 1
ATOM 741 C CA . PRO A 1 94 ? -15.165 12.406 3.597 1.00 98.00 94 PRO A CA 1
ATOM 742 C C . PRO A 1 94 ? -16.516 12.152 4.270 1.00 98.00 94 PRO A C 1
ATOM 744 O O . PRO A 1 94 ? -17.170 13.087 4.719 1.00 98.00 94 PRO A O 1
ATOM 747 N N . ARG A 1 95 ? -16.925 10.884 4.398 1.00 98.00 95 ARG A N 1
ATOM 748 C CA . ARG A 1 95 ? -18.158 10.527 5.109 1.00 98.00 95 ARG A CA 1
ATOM 749 C C . ARG A 1 95 ? -18.079 10.848 6.598 1.00 98.00 95 ARG A C 1
ATOM 751 O O . ARG A 1 95 ? -19.076 11.279 7.162 1.00 98.00 95 ARG A O 1
ATOM 758 N N . ILE A 1 96 ? -16.936 10.603 7.236 1.00 98.25 96 ILE A N 1
ATOM 759 C CA . ILE A 1 96 ? -16.735 10.937 8.652 1.00 98.25 96 ILE A CA 1
ATOM 760 C C . ILE A 1 96 ? -16.854 12.450 8.826 1.00 98.25 96 ILE A C 1
ATOM 762 O O . ILE A 1 96 ? -17.646 12.888 9.647 1.00 98.25 96 ILE A O 1
ATOM 766 N N . ALA A 1 97 ? -16.159 13.226 7.989 1.00 97.94 97 ALA A N 1
ATOM 767 C CA . ALA A 1 97 ? -16.222 14.685 8.005 1.00 97.94 97 ALA A CA 1
ATOM 768 C C . ALA A 1 97 ? -17.649 15.211 7.794 1.00 97.94 97 ALA A C 1
ATOM 770 O O . ALA A 1 97 ? -18.094 16.068 8.543 1.00 97.94 97 ALA A O 1
ATOM 771 N N . TYR A 1 98 ? -18.394 14.652 6.835 1.00 98.12 98 TYR A N 1
ATOM 772 C CA . TYR A 1 98 ? -19.789 15.029 6.584 1.00 98.12 98 TYR A CA 1
ATOM 773 C C . TYR A 1 98 ? -20.718 14.777 7.785 1.00 98.12 98 TYR A C 1
ATOM 775 O O . TYR A 1 98 ? -21.700 15.488 7.967 1.00 98.12 98 TYR A O 1
ATOM 783 N N . LEU A 1 99 ? -20.433 13.749 8.589 1.00 98.00 99 LEU A N 1
ATOM 784 C CA . LEU A 1 99 ? -21.252 13.364 9.741 1.00 98.00 99 LEU A CA 1
ATOM 785 C C . LEU A 1 99 ? -20.837 14.047 11.049 1.00 98.00 99 LEU A C 1
ATOM 787 O O . LEU A 1 99 ? -21.520 13.846 12.051 1.00 98.00 99 LEU A O 1
ATOM 791 N N . SER A 1 100 ? -19.729 14.783 11.056 1.00 98.38 100 SER A N 1
ATOM 792 C CA . SER A 1 100 ? -19.183 15.423 12.248 1.00 98.38 100 SER A CA 1
ATOM 793 C C . SER A 1 100 ? -19.541 16.900 12.288 1.00 98.38 100 SER A C 1
ATOM 795 O O . SER A 1 100 ? -19.342 17.618 11.313 1.00 98.38 100 SER A O 1
ATOM 797 N N . ALA A 1 101 ? -20.011 17.374 13.439 1.00 97.69 101 ALA A N 1
ATOM 798 C CA . ALA A 1 101 ? -20.273 18.792 13.655 1.00 97.69 101 ALA A CA 1
ATOM 799 C C . ALA A 1 101 ? -18.987 19.599 13.907 1.00 97.69 101 ALA A C 1
ATOM 801 O O . ALA A 1 101 ? -18.954 20.805 13.670 1.00 97.69 101 ALA A O 1
ATOM 802 N N . ASN A 1 102 ? -17.936 18.949 14.413 1.00 98.25 102 ASN A N 1
ATOM 803 C CA . ASN A 1 102 ? -16.657 19.568 14.748 1.00 98.25 102 ASN A CA 1
ATOM 804 C C . ASN A 1 102 ? -15.495 18.558 14.676 1.00 98.25 102 ASN A C 1
ATOM 806 O O . ASN A 1 102 ? -15.683 17.366 14.412 1.00 98.25 102 ASN A O 1
ATOM 810 N N . GLU A 1 103 ? -14.283 19.059 14.904 1.00 98.06 103 GLU A N 1
ATOM 811 C CA . GLU A 1 103 ? -13.038 18.289 14.853 1.00 98.06 103 GLU A CA 1
ATOM 812 C C . GLU A 1 103 ? -12.982 17.161 15.898 1.00 98.06 103 GLU A C 1
ATOM 814 O O . GLU A 1 103 ? -12.589 16.039 15.579 1.00 98.06 103 GLU A O 1
ATOM 819 N N . GLU A 1 104 ? -13.441 17.414 17.123 1.00 98.44 104 GLU A N 1
ATOM 820 C CA . GLU A 1 104 ? -13.456 16.414 18.196 1.00 98.44 104 GLU A CA 1
ATOM 821 C C . GLU A 1 104 ? -14.354 15.216 17.840 1.00 98.44 104 GLU A C 1
ATOM 823 O O . GLU A 1 104 ? -13.967 14.051 17.991 1.00 98.44 104 GLU A O 1
ATOM 828 N N . GLU A 1 105 ? -15.534 15.481 17.275 1.00 98.12 105 GLU A N 1
ATOM 829 C CA . GLU A 1 105 ? -16.442 14.434 16.813 1.00 98.12 105 GLU A CA 1
ATOM 830 C C . GLU A 1 105 ? -15.859 13.666 15.616 1.00 98.12 105 GLU A C 1
ATOM 832 O O . GLU A 1 105 ? -16.012 12.444 15.521 1.00 98.12 105 GLU A O 1
ATOM 837 N N . PHE A 1 106 ? -15.167 14.354 14.699 1.00 98.62 106 PHE A N 1
ATOM 838 C CA . PHE A 1 106 ? -14.444 13.714 13.595 1.00 98.62 106 PHE A CA 1
ATOM 839 C C . PHE A 1 106 ? -13.426 12.699 14.104 1.00 98.62 106 PHE A C 1
ATOM 841 O O . PHE A 1 106 ? -13.472 11.538 13.684 1.00 98.62 106 PHE A O 1
ATOM 848 N N . PHE A 1 107 ? -12.563 13.095 15.040 1.00 98.56 107 PHE A N 1
ATOM 849 C CA . PHE A 1 107 ? -11.561 12.189 15.593 1.00 98.56 107 PHE A CA 1
ATOM 850 C C . PHE A 1 107 ? -12.188 11.051 16.395 1.00 98.56 107 PHE A C 1
ATOM 852 O O . PHE A 1 107 ? -11.771 9.909 16.228 1.00 98.56 107 PHE A O 1
ATOM 859 N N . THR A 1 108 ? -13.255 11.308 17.152 1.00 98.50 108 THR A N 1
ATOM 860 C CA . THR A 1 108 ? -13.993 10.254 17.871 1.00 98.50 108 THR A CA 1
ATOM 861 C C . THR A 1 108 ? -14.563 9.198 16.915 1.00 98.50 108 THR A C 1
ATOM 863 O O . THR A 1 108 ? -14.466 7.989 17.144 1.00 98.50 108 THR A O 1
ATOM 866 N N . ARG A 1 109 ? -15.159 9.629 15.796 1.00 98.31 109 ARG A N 1
ATOM 867 C CA . ARG A 1 109 ? -15.701 8.716 14.776 1.00 98.31 109 ARG A CA 1
ATOM 868 C C . ARG A 1 109 ? -14.593 7.980 14.026 1.00 98.31 109 ARG A C 1
ATOM 870 O O . ARG A 1 109 ? -14.756 6.794 13.729 1.00 98.31 109 ARG A O 1
ATOM 877 N N . LEU A 1 110 ? -13.496 8.668 13.714 1.00 98.44 110 LEU A N 1
ATOM 878 C CA . LEU A 1 110 ? -12.330 8.081 13.063 1.00 98.44 110 LEU A CA 1
ATOM 879 C C . LEU A 1 110 ? -11.699 6.995 13.934 1.00 98.44 110 LEU A C 1
ATOM 881 O O . LEU A 1 110 ? -11.466 5.900 13.428 1.00 98.44 110 LEU A O 1
ATOM 885 N N . ASP A 1 111 ? -11.506 7.258 15.224 1.00 98.38 111 ASP A N 1
ATOM 886 C CA . ASP A 1 111 ? -10.943 6.312 16.190 1.00 98.38 111 ASP A CA 1
ATOM 887 C C . ASP A 1 111 ? -11.757 5.012 16.233 1.00 98.38 111 ASP A C 1
ATOM 889 O O . ASP A 1 111 ? -11.249 3.918 15.971 1.00 98.38 111 ASP A O 1
ATOM 893 N N . ARG A 1 112 ? -13.086 5.135 16.347 1.00 98.06 112 ARG A N 1
ATOM 894 C CA . ARG A 1 112 ? -13.992 3.982 16.259 1.00 98.06 112 ARG A CA 1
ATOM 895 C C . ARG A 1 112 ? -13.843 3.203 14.943 1.00 98.06 112 ARG A C 1
ATOM 897 O O . ARG A 1 112 ? -13.931 1.971 14.941 1.00 98.06 112 ARG A O 1
ATOM 904 N N . MET A 1 113 ? -13.685 3.886 13.806 1.00 98.19 113 MET A N 1
ATOM 905 C CA . MET A 1 113 ? -13.495 3.222 12.506 1.00 98.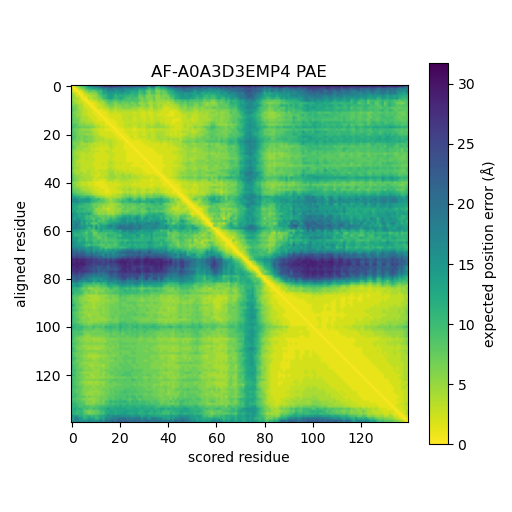19 113 MET A CA 1
ATOM 906 C C . MET A 1 113 ? -12.128 2.537 12.403 1.00 98.19 113 MET A C 1
ATOM 908 O O . MET A 1 113 ? -12.040 1.445 11.832 1.00 98.19 113 MET A O 1
ATOM 912 N N . MET A 1 114 ? -11.081 3.134 12.972 1.00 97.94 114 MET A N 1
ATOM 913 C CA . MET A 1 114 ? -9.741 2.551 13.057 1.00 97.94 114 MET A CA 1
ATOM 914 C C . MET A 1 114 ? -9.760 1.261 13.884 1.00 97.94 114 MET A C 1
ATOM 916 O O . MET A 1 114 ? -9.272 0.233 13.411 1.00 97.94 114 MET A O 1
ATOM 920 N N . ASP A 1 115 ? -10.434 1.258 15.035 1.00 98.12 115 ASP A N 1
ATOM 921 C CA . ASP A 1 115 ? -10.596 0.075 15.891 1.00 98.12 115 ASP A CA 1
ATOM 922 C C . ASP A 1 115 ? -11.319 -1.081 15.194 1.00 98.12 115 ASP A C 1
ATOM 924 O O . ASP A 1 115 ? -10.929 -2.252 15.286 1.00 98.12 115 ASP A O 1
ATOM 928 N N . ILE A 1 116 ? -12.404 -0.780 14.478 1.00 98.06 116 ILE A N 1
ATOM 929 C CA . ILE A 1 116 ? -13.130 -1.785 13.691 1.00 98.06 116 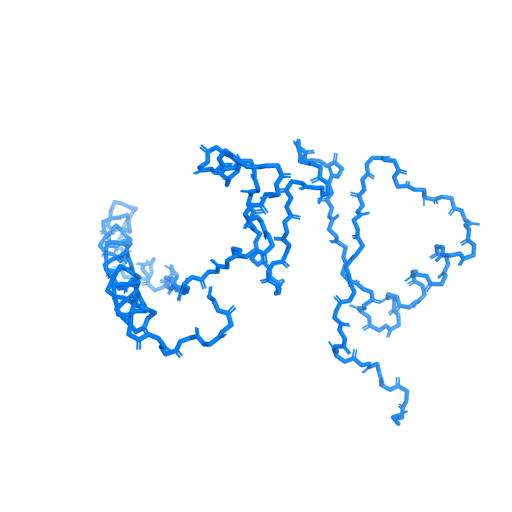ILE A CA 1
ATOM 930 C C . ILE A 1 116 ? -12.234 -2.332 12.574 1.00 98.06 116 ILE A C 1
ATOM 932 O O . ILE A 1 116 ? -12.189 -3.546 12.357 1.00 98.06 116 ILE A O 1
ATOM 936 N N . SER A 1 117 ? -11.488 -1.459 11.895 1.00 97.75 117 SER A N 1
ATOM 937 C CA . SER A 1 117 ? -10.572 -1.840 10.815 1.00 97.75 117 SER A CA 1
ATOM 938 C C . SER A 1 117 ? -9.454 -2.754 11.322 1.00 97.75 117 SER A C 1
ATOM 940 O O . SER A 1 117 ? -9.185 -3.797 10.721 1.00 97.75 117 SER A O 1
ATOM 942 N N . ALA A 1 118 ? -8.855 -2.423 12.470 1.00 97.19 118 ALA A N 1
ATOM 943 C CA . ALA A 1 118 ? -7.823 -3.228 13.114 1.00 97.19 118 ALA A CA 1
ATOM 944 C C . ALA A 1 118 ? -8.346 -4.620 13.498 1.00 97.19 118 ALA A C 1
ATOM 946 O O . ALA A 1 118 ? -7.712 -5.635 13.186 1.00 97.19 118 ALA A O 1
ATOM 947 N N . ARG A 1 119 ? -9.538 -4.693 14.107 1.00 97.75 119 ARG A N 1
ATOM 948 C CA . ARG A 1 119 ? -10.185 -5.971 14.443 1.00 97.75 119 ARG A CA 1
ATOM 949 C C . ARG A 1 119 ? -10.497 -6.803 13.202 1.00 97.75 119 ARG A C 1
ATOM 951 O O . ARG A 1 119 ? -10.205 -7.996 13.199 1.00 97.75 119 ARG A O 1
ATOM 958 N N . SER A 1 120 ? -11.013 -6.187 12.139 1.00 97.62 120 SER A N 1
ATOM 959 C CA . SER A 1 120 ? -11.283 -6.863 10.861 1.00 97.62 120 SER A CA 1
ATOM 960 C C . SER A 1 120 ? -10.018 -7.510 10.281 1.00 97.62 120 SER A C 1
ATOM 962 O O . SER A 1 120 ? -9.996 -8.707 9.980 1.00 97.62 120 SER A O 1
ATOM 964 N N . LEU A 1 121 ? -8.913 -6.758 10.224 1.00 96.81 121 LEU A N 1
ATOM 965 C CA . LEU A 1 121 ? -7.624 -7.271 9.750 1.00 96.81 121 LEU A CA 1
ATOM 966 C C . LEU A 1 121 ? -7.061 -8.374 10.659 1.00 96.81 121 LEU A C 1
ATOM 968 O O . LEU A 1 121 ? -6.482 -9.342 10.160 1.00 96.81 121 LEU A O 1
ATOM 972 N N . LYS A 1 122 ? -7.249 -8.272 11.980 1.00 96.69 122 LYS A N 1
ATOM 973 C CA . LYS A 1 122 ? -6.832 -9.307 12.937 1.00 96.69 122 LYS A CA 1
ATOM 974 C C . LYS A 1 122 ? -7.622 -10.603 12.757 1.00 96.69 122 LYS A C 1
ATOM 976 O O . LYS A 1 122 ? -7.014 -11.671 12.749 1.00 96.69 122 LYS A O 1
ATOM 981 N N . VAL A 1 123 ? -8.938 -10.520 12.561 1.00 97.00 123 VAL A N 1
ATOM 982 C CA . VAL A 1 123 ? -9.784 -11.686 12.261 1.00 97.00 123 VAL A CA 1
ATOM 983 C C . VAL A 1 123 ? -9.328 -12.349 10.964 1.00 97.00 123 VAL A C 1
ATOM 985 O O . VAL A 1 123 ? -9.074 -13.553 10.957 1.00 97.00 123 VAL A O 1
ATOM 988 N N . LYS A 1 124 ? -9.121 -11.566 9.896 1.00 96.00 124 LYS A N 1
ATOM 989 C CA . LYS A 1 124 ? -8.610 -12.085 8.619 1.00 96.00 124 LYS A CA 1
ATOM 990 C C . LYS A 1 124 ? -7.259 -12.784 8.788 1.00 96.00 124 LYS A C 1
ATOM 992 O O . LYS A 1 124 ? -7.073 -13.879 8.266 1.00 96.00 124 LYS A O 1
ATOM 997 N N . ARG A 1 125 ? -6.335 -12.184 9.550 1.00 94.81 125 ARG A N 1
ATOM 998 C CA . ARG A 1 125 ? -5.038 -12.796 9.872 1.00 94.81 125 ARG A CA 1
ATOM 999 C C . ARG A 1 125 ? -5.218 -14.144 10.560 1.00 94.81 125 ARG A C 1
ATOM 1001 O O . ARG A 1 125 ? -4.608 -15.104 10.119 1.00 94.81 125 ARG A O 1
ATOM 1008 N N . ASN A 1 1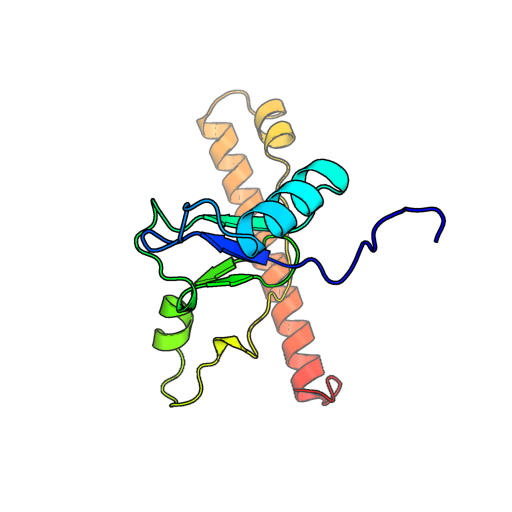26 ? -6.053 -14.225 11.594 1.00 96.56 126 ASN A N 1
ATOM 1009 C CA . ASN A 1 126 ? -6.263 -15.473 12.330 1.00 96.56 126 ASN A CA 1
ATOM 1010 C C . ASN A 1 126 ? -6.792 -16.593 11.417 1.00 96.56 126 ASN A C 1
ATOM 1012 O O . ASN A 1 126 ? -6.313 -17.720 11.503 1.00 96.56 126 ASN A O 1
ATOM 1016 N N . VAL A 1 127 ? -7.736 -16.280 10.520 1.00 95.50 127 VAL A N 1
ATOM 1017 C CA . VAL A 1 127 ? -8.263 -17.252 9.546 1.00 95.50 127 VAL A CA 1
ATOM 1018 C C . VAL A 1 127 ? -7.166 -17.713 8.590 1.00 95.50 127 VAL A C 1
ATOM 1020 O O . VAL A 1 127 ? -6.962 -18.911 8.442 1.00 95.50 127 VAL A O 1
ATOM 1023 N N . ILE A 1 128 ? -6.420 -16.784 7.986 1.00 92.62 128 ILE A N 1
ATOM 1024 C CA . ILE A 1 128 ? -5.333 -17.128 7.056 1.00 92.62 128 ILE A CA 1
ATOM 1025 C C . ILE A 1 128 ? -4.257 -17.962 7.756 1.00 92.62 128 ILE A C 1
ATOM 1027 O O . ILE A 1 128 ? -3.810 -18.958 7.202 1.00 92.62 128 ILE A O 1
ATOM 1031 N N . THR A 1 129 ? -3.873 -17.605 8.984 1.00 91.88 129 THR A N 1
ATOM 1032 C CA . THR A 1 129 ? -2.903 -18.376 9.774 1.00 91.88 129 THR A CA 1
ATOM 1033 C C . THR A 1 129 ? -3.393 -19.796 10.047 1.00 91.88 129 THR A C 1
ATOM 1035 O O . THR A 1 129 ? -2.604 -20.728 9.939 1.00 91.88 129 THR A O 1
ATOM 1038 N N . LYS A 1 130 ? -4.685 -19.980 10.349 1.00 95.00 130 LYS A N 1
ATOM 1039 C CA . LYS A 1 130 ? -5.269 -21.314 10.519 1.00 95.00 130 LYS A CA 1
ATOM 1040 C C . LYS A 1 130 ? -5.178 -22.130 9.224 1.00 95.00 130 LYS A C 1
ATOM 1042 O O . LYS A 1 130 ? -4.639 -23.230 9.241 1.00 95.00 130 LYS A O 1
ATOM 1047 N N . LEU A 1 131 ? -5.632 -21.568 8.104 1.00 93.88 131 LEU A N 1
ATOM 1048 C CA . LEU A 1 131 ? -5.592 -22.242 6.800 1.00 93.88 131 LEU A CA 1
ATOM 1049 C C . LEU A 1 131 ? -4.149 -22.576 6.372 1.00 93.88 131 LEU A C 1
ATOM 1051 O O . LEU A 1 131 ? -3.897 -23.633 5.802 1.00 93.88 131 LEU A O 1
ATOM 1055 N N . LEU A 1 132 ? -3.191 -21.705 6.703 1.00 90.31 132 LEU A N 1
ATOM 1056 C CA . LEU A 1 132 ? -1.759 -21.950 6.525 1.00 90.31 132 LEU A CA 1
ATOM 1057 C C . LEU A 1 132 ? -1.267 -23.133 7.355 1.00 90.31 132 LEU A C 1
ATOM 1059 O O . LEU A 1 132 ? -0.626 -24.021 6.805 1.00 90.31 132 LEU A O 1
ATOM 1063 N N . SER A 1 133 ? -1.611 -23.192 8.643 1.00 91.56 133 SER A N 1
ATOM 1064 C CA . SER A 1 133 ? -1.245 -24.336 9.489 1.00 91.56 133 SER A CA 1
ATOM 1065 C C . SER A 1 133 ? -1.891 -25.654 9.049 1.00 91.56 133 SER A C 1
ATOM 1067 O O . SER A 1 133 ? -1.348 -26.718 9.321 1.00 91.56 133 SER A O 1
ATOM 1069 N N . GLU A 1 134 ? -3.021 -25.585 8.342 1.00 95.38 134 GLU A N 1
ATOM 1070 C CA . GLU A 1 134 ? -3.728 -26.736 7.766 1.00 95.38 134 GLU A CA 1
ATOM 1071 C C . GLU A 1 134 ? -3.199 -27.130 6.370 1.00 95.38 134 GLU A C 1
ATOM 1073 O O . GLU A 1 134 ? -3.726 -28.051 5.752 1.00 95.38 134 GLU A O 1
ATOM 1078 N N . GLY A 1 135 ? -2.154 -26.461 5.865 1.00 91.56 135 GLY A N 1
ATOM 1079 C CA . GLY A 1 135 ? -1.491 -26.814 4.605 1.00 91.56 135 GLY A CA 1
ATOM 1080 C C . GLY A 1 135 ? -2.198 -26.323 3.338 1.00 91.56 135 GLY A C 1
ATOM 1081 O O . GLY A 1 135 ? -1.902 -26.803 2.246 1.00 91.56 135 GLY A O 1
ATOM 1082 N N . LEU A 1 136 ? -3.119 -25.359 3.443 1.00 91.31 136 LEU A N 1
ATOM 1083 C CA . LEU A 1 136 ? -3.899 -24.861 2.298 1.00 91.31 136 LEU A CA 1
ATOM 1084 C C . LEU A 1 136 ? -3.174 -23.807 1.443 1.00 91.31 136 LEU A C 1
ATOM 1086 O O . LEU A 1 136 ? -3.737 -23.315 0.465 1.00 91.31 136 LEU A O 1
ATOM 1090 N N . TYR A 1 137 ? -1.928 -23.472 1.780 1.00 86.38 137 TYR A N 1
ATOM 1091 C CA . TYR A 1 137 ? -1.068 -22.602 0.979 1.00 86.38 137 TYR A CA 1
ATOM 1092 C C . TYR A 1 137 ? 0.187 -23.389 0.562 1.00 86.38 137 TYR A C 1
ATOM 1094 O O . TYR A 1 137 ? 1.129 -23.500 1.335 1.00 86.38 137 TYR A O 1
ATOM 1102 N N . PRO A 1 138 ? 0.214 -23.972 -0.651 1.00 77.50 138 PRO A N 1
ATOM 1103 C CA . PRO A 1 138 ? 1.273 -24.898 -1.071 1.00 77.50 138 PRO A CA 1
ATOM 1104 C C . PRO A 1 138 ? 2.602 -24.217 -1.446 1.00 77.50 138 PRO A C 1
ATOM 1106 O O . PRO A 1 138 ? 3.581 -24.901 -1.726 1.00 77.50 138 PRO A O 1
ATOM 1109 N N . TYR A 1 139 ? 2.631 -22.882 -1.489 1.00 72.31 139 TYR A N 1
ATOM 1110 C CA . TYR A 1 139 ? 3.796 -22.073 -1.875 1.00 72.31 139 TYR A CA 1
ATOM 1111 C C . TYR A 1 139 ? 4.406 -21.293 -0.695 1.00 72.31 139 TYR A C 1
ATOM 1113 O O . TYR A 1 139 ? 5.150 -20.336 -0.910 1.00 72.31 139 TYR A O 1
ATOM 1121 N N . THR A 1 140 ? 4.054 -21.670 0.534 1.00 61.69 140 THR A N 1
ATOM 1122 C CA . THR A 1 140 ? 4.538 -21.102 1.806 1.00 61.69 140 THR A CA 1
ATOM 1123 C C . THR A 1 140 ? 5.139 -22.194 2.660 1.00 61.69 140 THR A C 1
ATOM 1125 O O . THR A 1 140 ? 6.185 -21.920 3.284 1.00 61.69 140 THR A O 1
#

Foldseek 3Di:
DVPADDPPDQDEAEDAPPPDPDPDPVVVVQVVCCVSHVGHHYHYCHPPPDDPVQWDDPPDRDTDGQVVQCVVDPDPDTCVVVDDQLDDDDDPLVVLVVPDPDDVSSVVVVVVVVVVRVVVSVVSVVVVVVCVVVCVDVPD

Nearest PDB structures (foldseek):
  6ohr-assembly2_B  TM=3.257E-01  e=5.010E+00  Homo sapiens

Radius of gyration: 21.03 Å; Cα contacts (8 Å, |Δi|>4): 97; chains: 1; bounding box: 44×46×51 Å

Sequence (140 aa):
ANGRGFQYPIPTYSITKDFDWSDTENNRLLFEMTAKYGTPYFSNYINSDMEPSDVRSMCCRLRLDLRELRKKTGGFFGSGESTGSVGVVTINMPRIAYLSANEEEFFTRLDRMMDISARSLKVKRNVITKLLSEGLYPYT

Solvent-accessible surface area (backbone atoms only — not comparable to full-atom values): 8954 Å² total; per-residue (Å²): 122,96,83,63,78,74,86,65,82,77,51,70,46,76,39,46,82,82,52,82,81,62,99,41,71,68,52,52,54,50,51,50,42,25,74,74,66,73,40,57,46,75,48,81,26,65,93,46,103,52,56,80,88,38,46,52,71,67,67,97,74,47,67,47,60,38,67,70,49,52,77,74,46,98,53,99,72,63,67,68,83,82,57,80,77,97,74,86,80,86,80,66,58,70,61,45,52,74,73,30,94,47,69,69,52,29,51,56,54,48,50,57,51,50,54,53,47,53,51,52,53,50,54,52,47,54,53,52,52,50,43,47,78,70,59,73,50,92,90,117

Mean predicted aligned error: 8.91 Å

Secondary structure (DSSP, 8-state):
--SPPP-SS--EEEE-TT---S--HHHHHHHHHHHHH--SEEEE-TTSS--TTTEEEETTTEEEEHHHHHTT--SSS-GGGS---S------HHHHHHH-SSHHHHHHHHHHHHHHHHHHHHHHHHHHHHHHHTT--TT-